Protein AF-T0NDC7-F1 (afdb_monomer_lite)

pLDDT: mean 88.81, std 14.16, range [42.03, 97.5]

Radius of gyration: 20.88 Å; chains: 1; bounding box: 40×23×73 Å

Structure (mmCIF, N/CA/C/O backbone):
data_AF-T0NDC7-F1
#
_entry.id   AF-T0NDC7-F1
#
loop_
_atom_site.group_PDB
_atom_site.id
_atom_site.type_symbol
_atom_site.label_atom_id
_atom_site.label_alt_id
_atom_site.label_comp_id
_atom_site.label_asym_id
_atom_site.label_entity_id
_atom_site.label_seq_id
_atom_site.pdbx_PDB_ins_code
_atom_site.Cartn_x
_atom_site.Cartn_y
_atom_site.Cartn_z
_atom_site.occupancy
_atom_site.B_iso_or_equiv
_atom_site.auth_seq_id
_atom_site.auth_comp_id
_atom_site.auth_asym_id
_atom_site.auth_atom_id
_atom_site.pdbx_PDB_model_num
ATOM 1 N N . MET A 1 1 ? 9.803 -3.920 -53.282 1.00 49.03 1 MET A N 1
ATOM 2 C CA . MET A 1 1 ? 10.552 -3.440 -52.106 1.00 49.03 1 MET A CA 1
ATOM 3 C C . MET A 1 1 ? 9.979 -2.089 -51.736 1.00 49.03 1 MET A C 1
ATOM 5 O O . MET A 1 1 ? 9.579 -1.369 -52.639 1.00 49.03 1 MET A O 1
ATOM 9 N N . ASP A 1 2 ? 9.891 -1.844 -50.432 1.00 42.75 2 ASP A N 1
ATOM 10 C CA . ASP A 1 2 ? 9.562 -0.573 -49.779 1.00 42.75 2 ASP A CA 1
ATOM 11 C C . ASP A 1 2 ? 8.112 -0.075 -49.828 1.00 42.75 2 ASP A C 1
ATOM 13 O O . ASP A 1 2 ? 7.688 0.641 -50.728 1.00 42.75 2 ASP A O 1
ATOM 17 N N . ASN A 1 3 ? 7.363 -0.427 -48.776 1.00 45.75 3 ASN A N 1
ATOM 18 C CA . ASN A 1 3 ? 6.701 0.570 -47.925 1.00 45.75 3 ASN A CA 1
ATOM 19 C C . ASN A 1 3 ? 6.168 -0.100 -46.644 1.00 45.75 3 ASN A C 1
ATOM 21 O O . ASN A 1 3 ? 4.987 -0.416 -46.528 1.00 45.75 3 ASN A O 1
ATOM 25 N N . CYS A 1 4 ? 7.063 -0.345 -45.680 1.00 48.19 4 CYS A N 1
ATOM 26 C CA . CYS A 1 4 ? 6.712 -0.857 -44.344 1.00 48.19 4 CYS A CA 1
ATOM 27 C C . CYS A 1 4 ? 7.062 0.119 -43.210 1.00 48.19 4 CYS A C 1
ATOM 29 O O . CYS A 1 4 ? 7.143 -0.293 -42.058 1.00 48.19 4 CYS A O 1
ATOM 31 N N . LEU A 1 5 ? 7.237 1.407 -43.502 1.00 46.41 5 LEU A N 1
ATOM 32 C CA . LEU A 1 5 ? 7.325 2.438 -42.469 1.00 46.41 5 LEU A CA 1
ATOM 33 C C . LEU A 1 5 ? 5.991 3.177 -42.424 1.00 46.41 5 LEU A C 1
ATOM 35 O O . LEU A 1 5 ? 5.843 4.289 -42.916 1.00 46.41 5 LEU A O 1
ATOM 39 N N . ARG A 1 6 ? 4.975 2.505 -41.872 1.00 42.03 6 ARG A N 1
ATOM 40 C CA . ARG A 1 6 ? 3.875 3.245 -41.261 1.00 42.03 6 ARG A CA 1
ATOM 41 C C . ARG A 1 6 ? 4.438 3.823 -39.972 1.00 42.03 6 ARG A C 1
ATOM 43 O O . ARG A 1 6 ? 4.615 3.085 -39.006 1.00 42.03 6 ARG A O 1
ATOM 50 N N . ASP A 1 7 ? 4.715 5.121 -40.008 1.00 43.34 7 ASP A N 1
ATOM 51 C CA . ASP A 1 7 ? 4.795 6.003 -38.846 1.00 43.34 7 ASP A CA 1
ATOM 52 C C . ASP A 1 7 ? 3.474 5.914 -38.067 1.00 43.34 7 ASP A C 1
ATOM 54 O O . ASP A 1 7 ? 2.589 6.760 -38.153 1.00 43.34 7 ASP A O 1
ATOM 58 N N . THR A 1 8 ? 3.278 4.826 -37.333 1.00 46.03 8 THR A N 1
ATOM 59 C CA . THR A 1 8 ? 2.613 4.948 -36.045 1.00 46.03 8 THR A CA 1
ATOM 60 C C . THR A 1 8 ? 3.685 5.471 -35.127 1.00 46.03 8 THR A C 1
ATOM 62 O O . THR A 1 8 ? 4.641 4.737 -34.882 1.00 46.03 8 THR A O 1
ATOM 65 N N . ASP A 1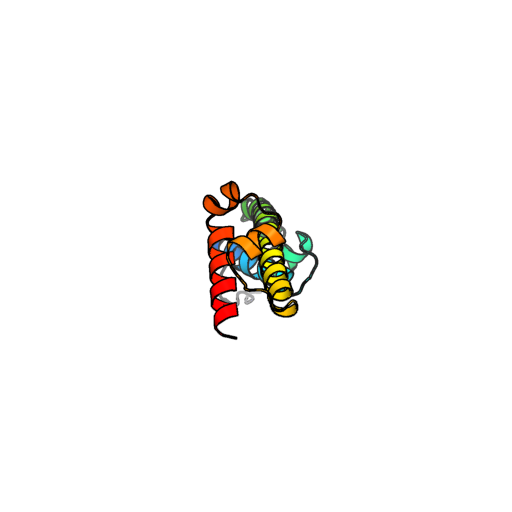 9 ? 3.530 6.714 -34.676 1.00 42.84 9 ASP A N 1
ATOM 66 C CA . ASP A 1 9 ? 4.259 7.305 -33.562 1.00 42.84 9 ASP A CA 1
ATOM 67 C C . ASP A 1 9 ? 4.414 6.259 -32.452 1.00 42.84 9 ASP A C 1
ATOM 69 O O . ASP A 1 9 ? 3.545 6.077 -31.595 1.00 42.84 9 ASP A O 1
ATOM 73 N N . LEU A 1 10 ? 5.517 5.511 -32.491 1.00 48.25 10 LEU A N 1
ATOM 74 C CA . LEU A 1 10 ? 5.968 4.687 -31.390 1.00 48.25 10 LEU A CA 1
ATOM 75 C C . LEU A 1 10 ? 6.443 5.708 -30.3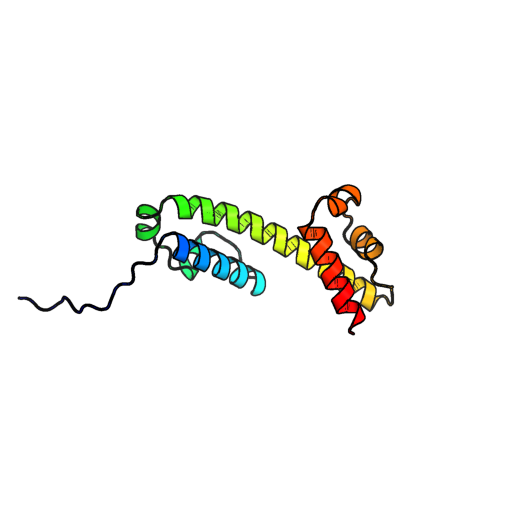73 1.00 48.25 10 LEU A C 1
ATOM 77 O O . LEU A 1 10 ? 7.620 6.052 -30.333 1.00 48.25 10 LEU A O 1
ATOM 81 N N . GLN A 1 11 ? 5.504 6.255 -29.601 1.00 54.31 11 GLN A N 1
ATOM 82 C CA . GLN A 1 11 ? 5.828 6.986 -28.392 1.00 54.31 11 GLN A CA 1
ATOM 83 C C . GLN A 1 11 ? 6.560 5.997 -27.490 1.00 54.31 11 GLN A C 1
ATOM 85 O O . GLN A 1 11 ? 5.960 5.187 -26.779 1.00 54.31 11 GLN A O 1
ATOM 90 N N . VAL A 1 12 ? 7.885 5.991 -27.615 1.00 64.00 12 VAL A N 1
ATOM 91 C CA . VAL A 1 12 ? 8.768 5.231 -26.750 1.00 64.00 12 VAL A CA 1
ATOM 92 C C . VAL A 1 12 ? 8.607 5.860 -25.380 1.00 64.00 12 VAL A C 1
ATOM 94 O O . VAL A 1 12 ? 9.090 6.965 -25.143 1.00 64.00 12 VAL A O 1
ATOM 97 N N . LYS A 1 13 ? 7.877 5.169 -24.502 1.00 79.69 13 LYS A N 1
ATOM 98 C CA . LYS A 1 13 ? 7.752 5.567 -23.105 1.00 79.69 13 LYS A CA 1
ATOM 99 C C . LYS A 1 13 ? 9.144 5.758 -22.517 1.00 79.69 13 LYS A C 1
ATOM 101 O O . LYS A 1 13 ? 10.000 4.880 -22.632 1.00 79.69 13 LYS A O 1
ATOM 106 N N . SER A 1 14 ? 9.342 6.890 -21.869 1.00 89.44 14 SER A N 1
ATOM 107 C CA . SER A 1 14 ? 10.501 7.165 -21.036 1.00 89.44 14 SER A CA 1
ATOM 108 C C . SER A 1 14 ? 10.555 6.214 -19.834 1.00 89.44 14 SER A C 1
ATOM 110 O O . SER A 1 14 ? 9.545 5.640 -19.414 1.00 89.44 14 SER A O 1
ATOM 112 N N . GLY A 1 15 ? 11.739 6.074 -19.229 1.00 87.69 15 GLY A N 1
ATOM 113 C CA . GLY A 1 15 ? 11.907 5.293 -17.999 1.00 87.69 15 GLY A CA 1
ATOM 114 C C . GLY A 1 15 ? 10.970 5.749 -16.869 1.00 87.69 15 GLY A C 1
ATOM 115 O O . GLY A 1 15 ? 10.442 4.915 -16.137 1.00 87.69 15 GLY A O 1
ATOM 116 N N . GLU A 1 16 ? 10.681 7.050 -16.771 1.00 92.00 16 GLU A N 1
ATOM 117 C CA . GLU A 1 16 ? 9.748 7.600 -15.776 1.00 92.00 16 GLU A CA 1
ATOM 118 C C . GLU A 1 16 ? 8.285 7.227 -16.056 1.00 92.00 16 GLU A C 1
ATOM 120 O O . GLU A 1 16 ? 7.544 6.898 -15.130 1.00 92.00 16 GLU A O 1
ATOM 125 N N . GLU A 1 17 ? 7.864 7.182 -17.321 1.00 93.31 17 GLU A N 1
ATOM 126 C CA . GLU A 1 17 ? 6.523 6.700 -17.677 1.00 93.31 17 GLU A CA 1
ATOM 127 C C . GLU A 1 17 ? 6.353 5.212 -17.356 1.00 93.31 17 GLU A C 1
ATOM 129 O O . GLU A 1 17 ? 5.285 4.792 -16.902 1.00 93.31 17 GLU A O 1
ATOM 134 N N . TYR A 1 18 ? 7.412 4.410 -17.517 1.00 94.19 18 TYR A N 1
ATOM 135 C CA . TYR A 1 18 ? 7.403 3.025 -17.048 1.00 94.19 18 TYR A CA 1
ATOM 136 C C . TYR A 1 18 ? 7.298 2.936 -15.528 1.00 94.19 18 TYR A C 1
ATOM 138 O O . TYR A 1 18 ? 6.512 2.126 -15.041 1.00 94.19 18 TYR A O 1
ATOM 146 N N . LYS A 1 19 ? 8.029 3.765 -14.772 1.00 95.69 19 LYS A N 1
ATOM 147 C CA . LYS A 1 19 ? 7.925 3.812 -13.304 1.00 95.69 19 LYS A CA 1
ATOM 148 C C . LYS A 1 19 ? 6.505 4.148 -12.848 1.00 95.69 19 LYS A C 1
ATOM 150 O O . LYS A 1 19 ? 5.935 3.404 -12.056 1.00 95.69 19 LYS A O 1
ATOM 155 N N . ALA A 1 20 ? 5.890 5.179 -13.426 1.00 95.06 20 ALA A N 1
ATOM 156 C CA . ALA A 1 20 ? 4.503 5.537 -13.129 1.00 95.06 20 ALA A CA 1
ATOM 157 C C . ALA A 1 20 ? 3.525 4.390 -13.449 1.00 95.06 20 ALA A C 1
ATOM 159 O O . ALA A 1 20 ? 2.603 4.109 -12.682 1.00 95.06 20 ALA A O 1
ATOM 160 N N . GLN A 1 21 ? 3.738 3.679 -14.561 1.00 95.44 21 GLN A N 1
ATOM 161 C CA . GLN A 1 21 ? 2.934 2.506 -14.900 1.00 95.44 21 GLN A CA 1
ATOM 162 C C . GLN A 1 21 ? 3.143 1.342 -13.922 1.00 95.44 21 GLN A C 1
ATOM 164 O O . GLN A 1 21 ? 2.176 0.678 -13.548 1.00 95.44 21 GLN A O 1
ATOM 169 N N . ILE A 1 22 ? 4.385 1.089 -13.508 1.00 96.56 22 ILE A N 1
ATOM 170 C CA . ILE A 1 22 ? 4.730 0.075 -12.506 1.00 96.56 22 ILE A CA 1
ATOM 171 C C . ILE A 1 22 ? 4.013 0.376 -11.186 1.00 96.56 22 ILE A C 1
ATOM 173 O O . ILE A 1 22 ? 3.418 -0.538 -10.616 1.00 96.56 22 ILE A O 1
ATOM 177 N N . ASP A 1 23 ? 3.998 1.635 -10.747 1.00 96.69 23 ASP A N 1
ATOM 178 C CA . ASP A 1 23 ? 3.310 2.066 -9.525 1.00 96.69 23 ASP A CA 1
ATOM 179 C C . ASP A 1 23 ? 1.820 1.732 -9.567 1.00 96.69 23 ASP A C 1
ATOM 181 O O . ASP A 1 23 ? 1.300 1.069 -8.666 1.00 96.69 23 ASP A O 1
ATOM 185 N N . MET A 1 24 ? 1.146 2.103 -10.657 1.00 96.44 24 MET A N 1
ATOM 186 C CA . MET A 1 24 ? -0.270 1.785 -10.852 1.00 96.44 24 MET A CA 1
ATOM 187 C C . MET A 1 24 ? -0.526 0.273 -10.861 1.00 96.44 24 MET A C 1
ATOM 189 O O . MET A 1 24 ? -1.481 -0.202 -10.249 1.00 96.44 24 MET A O 1
ATOM 193 N N . VAL A 1 25 ? 0.334 -0.503 -11.526 1.00 97.31 25 VAL A N 1
ATOM 194 C CA . VAL A 1 25 ? 0.200 -1.965 -11.617 1.00 97.31 25 VAL A CA 1
ATOM 195 C C . VAL A 1 25 ? 0.399 -2.644 -10.263 1.00 97.31 25 VAL A C 1
ATOM 197 O O . VAL A 1 25 ? -0.317 -3.595 -9.950 1.00 97.31 25 VAL A O 1
ATOM 200 N N . ILE A 1 26 ? 1.360 -2.189 -9.458 1.00 97.19 26 ILE A N 1
ATOM 201 C CA . ILE A 1 26 ? 1.599 -2.741 -8.119 1.00 97.19 26 ILE A CA 1
ATOM 202 C C . ILE A 1 26 ? 0.369 -2.520 -7.233 1.00 97.19 26 ILE A C 1
ATOM 204 O O . ILE A 1 26 ? -0.076 -3.465 -6.576 1.00 97.19 26 ILE A O 1
ATOM 208 N N . LEU A 1 27 ? -0.202 -1.313 -7.253 1.00 94.81 27 LEU A N 1
ATOM 209 C CA . LEU A 1 27 ? -1.416 -0.997 -6.500 1.00 94.81 27 LEU A CA 1
ATOM 210 C C . LEU A 1 27 ? -2.609 -1.840 -6.973 1.00 94.81 27 LEU A C 1
ATOM 212 O O . LEU A 1 27 ? -3.262 -2.470 -6.144 1.00 94.81 27 LEU A O 1
ATOM 216 N N . ASP A 1 28 ? -2.821 -1.966 -8.288 1.00 96.12 28 ASP A N 1
ATOM 217 C CA . ASP A 1 28 ? -3.886 -2.803 -8.866 1.00 96.12 28 ASP A CA 1
ATOM 218 C C . ASP A 1 28 ? -3.793 -4.270 -8.410 1.00 96.12 28 ASP A C 1
ATOM 220 O O . ASP A 1 28 ? -4.790 -4.880 -8.019 1.00 96.12 28 ASP A O 1
ATOM 224 N N . ILE A 1 29 ? -2.583 -4.843 -8.421 1.00 95.94 29 ILE A N 1
ATOM 225 C CA . ILE A 1 29 ? -2.333 -6.216 -7.956 1.00 95.94 29 ILE A CA 1
ATOM 226 C C . ILE A 1 29 ? -2.698 -6.361 -6.473 1.00 95.94 29 ILE A C 1
ATOM 228 O O . ILE A 1 29 ? -3.335 -7.347 -6.089 1.00 95.94 29 ILE A O 1
ATOM 232 N N . LEU A 1 30 ? -2.300 -5.398 -5.636 1.00 93.81 30 LEU A N 1
ATOM 233 C CA . LEU A 1 30 ? -2.574 -5.418 -4.198 1.00 93.81 30 LEU A CA 1
ATOM 234 C C . LEU A 1 30 ? -4.073 -5.289 -3.899 1.00 93.81 30 LEU A C 1
ATOM 236 O O . LEU A 1 30 ? -4.601 -6.038 -3.074 1.00 93.81 30 LEU A O 1
ATOM 240 N N . GLU A 1 31 ? -4.772 -4.392 -4.589 1.00 92.38 31 GLU A N 1
ATOM 241 C CA . GLU A 1 31 ? -6.215 -4.181 -4.436 1.00 92.38 31 GLU A CA 1
ATOM 242 C C . GLU A 1 31 ? -7.023 -5.410 -4.856 1.00 92.38 31 GLU A C 1
ATOM 244 O O . GLU A 1 31 ? -7.901 -5.863 -4.116 1.00 92.38 31 GLU A O 1
ATOM 249 N N . LYS A 1 32 ? -6.658 -6.032 -5.983 1.00 94.00 32 LYS A N 1
ATOM 250 C CA . LYS A 1 32 ? -7.285 -7.270 -6.474 1.00 94.00 32 LYS A CA 1
ATOM 251 C C . LYS A 1 32 ? -6.900 -8.518 -5.678 1.00 94.00 32 LYS A C 1
ATOM 253 O O . LYS A 1 32 ? -7.370 -9.608 -5.993 1.00 94.00 32 LYS A O 1
ATOM 258 N N . SER A 1 33 ? -6.083 -8.378 -4.629 1.00 87.44 33 SER A N 1
ATOM 259 C CA . SER A 1 33 ? -5.573 -9.495 -3.820 1.00 87.44 33 SER A CA 1
ATOM 260 C C . SER A 1 33 ? -4.852 -10.562 -4.656 1.00 87.44 33 SER A C 1
ATOM 262 O O . SER A 1 33 ? -4.855 -11.747 -4.318 1.00 87.44 33 SER A O 1
ATOM 264 N N . GLU A 1 34 ? -4.222 -10.142 -5.751 1.00 91.25 34 GLU A N 1
ATOM 265 C CA . GLU A 1 34 ? -3.385 -10.999 -6.579 1.00 91.25 34 GLU A CA 1
ATOM 266 C C . GLU A 1 34 ? -1.999 -11.196 -5.938 1.00 91.25 34 GLU A C 1
ATOM 268 O O . GLU A 1 34 ? -1.565 -10.462 -5.047 1.00 91.25 34 GLU A O 1
ATOM 273 N N . THR A 1 35 ? -1.259 -12.208 -6.398 1.00 91.81 35 THR A N 1
ATOM 274 C CA . THR A 1 35 ? 0.100 -12.447 -5.892 1.00 91.81 35 THR A CA 1
ATOM 275 C C . THR A 1 35 ? 1.065 -11.396 -6.448 1.00 91.81 35 THR A C 1
ATOM 277 O O . THR A 1 35 ? 1.357 -11.380 -7.648 1.00 91.81 35 THR A O 1
ATOM 280 N N . LEU A 1 36 ? 1.609 -10.556 -5.562 1.00 95.12 36 LEU A N 1
ATOM 281 C CA . LEU A 1 36 ? 2.637 -9.569 -5.894 1.00 95.12 36 LEU A CA 1
ATOM 282 C C . LEU A 1 36 ? 4.008 -10.240 -6.076 1.00 95.12 36 LEU A C 1
ATOM 284 O O . LEU A 1 36 ? 4.773 -10.404 -5.125 1.00 95.12 36 LEU A O 1
ATOM 288 N N . VAL A 1 37 ? 4.309 -10.630 -7.316 1.00 96.06 37 VAL A N 1
ATOM 289 C CA . VAL A 1 37 ? 5.607 -11.171 -7.754 1.00 96.06 37 VAL A CA 1
ATOM 290 C C . VAL A 1 37 ? 6.118 -10.413 -8.974 1.00 96.06 37 VAL A C 1
ATOM 292 O O . VAL A 1 37 ? 5.326 -9.938 -9.787 1.00 96.06 37 VAL A O 1
ATOM 295 N N . PHE A 1 38 ? 7.444 -10.347 -9.126 1.00 95.38 38 PHE A N 1
ATOM 296 C CA . PHE A 1 38 ? 8.107 -9.575 -10.183 1.00 95.38 38 PHE A CA 1
ATOM 297 C C . PHE A 1 38 ? 7.551 -9.902 -11.575 1.00 95.38 38 PHE A C 1
ATOM 299 O O . PHE A 1 38 ? 7.203 -8.998 -12.326 1.00 95.38 38 PHE A O 1
ATOM 306 N N . ALA A 1 39 ? 7.383 -11.194 -11.879 1.00 94.94 39 ALA A N 1
ATOM 307 C CA . ALA A 1 39 ? 6.859 -11.671 -13.159 1.00 94.94 39 ALA A CA 1
ATOM 308 C C . ALA A 1 39 ? 5.461 -11.112 -13.493 1.00 94.94 39 ALA A C 1
ATOM 310 O O . ALA A 1 39 ? 5.194 -10.762 -14.641 1.00 94.94 39 ALA A O 1
ATOM 311 N N . ASN A 1 40 ? 4.582 -10.987 -12.494 1.00 95.62 40 ASN A N 1
ATOM 312 C CA . ASN A 1 40 ? 3.239 -10.440 -12.692 1.00 95.62 40 ASN A CA 1
ATOM 313 C C . ASN A 1 40 ? 3.291 -8.933 -12.941 1.00 95.62 40 ASN A C 1
ATOM 315 O O . ASN A 1 40 ? 2.598 -8.443 -13.833 1.00 95.62 40 ASN A O 1
ATOM 319 N N . VAL A 1 41 ? 4.140 -8.219 -12.194 1.00 96.25 41 VAL A N 1
ATOM 320 C CA . VAL A 1 41 ? 4.321 -6.770 -12.343 1.00 96.25 41 VAL A CA 1
ATOM 321 C C . VAL A 1 41 ? 4.853 -6.442 -13.734 1.00 96.25 41 VAL A C 1
ATOM 323 O O . VAL A 1 41 ? 4.217 -5.676 -14.449 1.00 96.25 41 VAL A O 1
ATOM 326 N N . VAL A 1 42 ? 5.952 -7.071 -14.171 1.00 95.56 42 VAL A N 1
ATOM 327 C CA . VAL A 1 42 ? 6.530 -6.789 -15.498 1.00 95.56 42 VAL A CA 1
ATOM 328 C C . VAL A 1 42 ? 5.574 -7.146 -16.632 1.00 95.56 42 VAL A C 1
ATOM 330 O O . VAL A 1 42 ? 5.453 -6.386 -17.589 1.00 95.56 42 VAL A O 1
ATOM 333 N N . LYS A 1 43 ? 4.823 -8.249 -16.501 1.00 94.75 43 LYS A N 1
ATOM 334 C CA . LYS A 1 43 ? 3.821 -8.657 -17.491 1.00 94.75 43 LYS A CA 1
ATOM 335 C C . LYS A 1 43 ? 2.704 -7.622 -17.624 1.00 94.75 43 LYS A C 1
ATOM 337 O O . LYS A 1 43 ? 2.377 -7.230 -18.738 1.00 94.75 43 LYS A O 1
ATOM 342 N N . LYS A 1 44 ? 2.120 -7.179 -16.506 1.00 95.31 44 LYS A N 1
ATOM 343 C CA . LYS A 1 44 ? 1.029 -6.190 -16.503 1.00 95.31 44 LYS A CA 1
ATOM 344 C C . LYS A 1 44 ? 1.507 -4.779 -16.872 1.00 95.31 44 LYS A C 1
ATOM 346 O O . LYS A 1 44 ? 0.766 -4.035 -17.505 1.00 95.31 44 LYS A O 1
ATOM 351 N N . ALA A 1 45 ? 2.742 -4.425 -16.522 1.00 93.56 45 ALA A N 1
ATOM 352 C CA . ALA A 1 45 ? 3.353 -3.145 -16.875 1.00 93.56 45 ALA A CA 1
ATOM 353 C C . ALA A 1 45 ? 3.910 -3.109 -18.312 1.00 93.56 45 ALA A C 1
ATOM 355 O O . ALA A 1 45 ? 4.346 -2.057 -18.769 1.00 93.56 45 ALA A O 1
ATOM 356 N N . GLY A 1 46 ? 3.905 -4.233 -19.037 1.00 93.31 46 GLY A N 1
ATOM 357 C CA . GLY A 1 46 ? 4.476 -4.314 -20.383 1.00 93.31 46 GLY A CA 1
ATOM 358 C C . GLY A 1 46 ? 6.000 -4.162 -20.412 1.00 93.31 46 GLY A C 1
ATOM 359 O O . GLY A 1 46 ? 6.557 -3.812 -21.446 1.00 93.31 46 GLY A O 1
ATOM 360 N N . VAL A 1 47 ? 6.680 -4.421 -19.293 1.00 93.62 47 VAL A N 1
ATOM 361 C CA . VAL A 1 47 ? 8.139 -4.338 -19.177 1.00 93.62 47 VAL A CA 1
ATOM 362 C C . VAL A 1 47 ? 8.744 -5.643 -19.688 1.00 93.62 47 VAL A C 1
ATOM 364 O O . VAL A 1 47 ? 8.660 -6.695 -19.056 1.00 93.62 47 VAL A O 1
ATOM 367 N N . THR A 1 48 ? 9.349 -5.584 -20.867 1.00 93.25 48 THR A N 1
ATOM 368 C CA . THR A 1 48 ? 10.020 -6.721 -21.507 1.00 93.25 48 THR A CA 1
ATOM 369 C C . THR A 1 48 ? 11.516 -6.737 -21.166 1.00 93.25 48 THR A C 1
ATOM 371 O O . THR A 1 48 ? 12.054 -5.725 -20.712 1.00 93.25 48 THR A O 1
ATOM 374 N N . PRO A 1 49 ? 12.244 -7.842 -21.426 1.00 92.19 49 PRO A N 1
ATOM 375 C CA . PRO A 1 49 ? 13.703 -7.856 -21.289 1.00 92.19 49 PRO A CA 1
ATOM 376 C C . PRO A 1 49 ? 14.403 -6.769 -22.117 1.00 92.19 49 PRO A C 1
ATOM 378 O O . PRO A 1 49 ? 15.404 -6.220 -21.674 1.00 92.19 49 PRO A O 1
ATOM 381 N N . TYR A 1 50 ? 13.854 -6.418 -23.286 1.00 92.50 50 TYR A N 1
ATOM 382 C CA . TYR A 1 50 ? 14.363 -5.319 -24.108 1.00 92.50 50 TYR A CA 1
ATOM 383 C C . TYR A 1 50 ? 14.262 -3.972 -23.380 1.00 92.50 50 TYR A C 1
ATOM 385 O O . TYR A 1 50 ? 15.246 -3.243 -23.314 1.00 92.50 50 TYR A O 1
ATOM 393 N N . ILE A 1 51 ? 13.114 -3.689 -22.756 1.00 92.56 51 ILE A N 1
ATOM 394 C CA . ILE A 1 51 ? 12.899 -2.466 -21.966 1.00 92.56 51 ILE A CA 1
ATOM 395 C C . ILE A 1 51 ? 13.821 -2.438 -20.741 1.00 92.56 51 ILE A C 1
ATOM 397 O O . ILE A 1 51 ? 14.393 -1.400 -20.442 1.00 92.56 51 ILE A O 1
ATOM 401 N N . ILE A 1 52 ? 14.029 -3.573 -20.063 1.00 92.00 52 ILE A N 1
ATOM 402 C CA . ILE A 1 52 ? 14.990 -3.658 -18.947 1.00 92.00 52 ILE A CA 1
ATOM 403 C C . ILE A 1 52 ? 16.420 -3.400 -19.430 1.00 92.00 52 ILE A C 1
ATOM 405 O O . ILE A 1 52 ? 17.191 -2.769 -18.724 1.00 92.00 52 ILE A O 1
ATOM 409 N N . ASN A 1 53 ? 16.796 -3.857 -20.624 1.00 92.62 53 ASN A N 1
ATOM 410 C CA . ASN A 1 53 ? 18.124 -3.567 -21.164 1.00 92.62 53 ASN A CA 1
ATOM 411 C C . ASN A 1 53 ? 18.285 -2.085 -21.540 1.00 92.62 53 ASN A C 1
ATOM 413 O O . ASN A 1 53 ? 19.384 -1.553 -21.417 1.00 92.62 53 ASN A O 1
ATOM 417 N N . GLN A 1 54 ? 17.209 -1.426 -21.983 1.00 92.81 54 GLN A N 1
ATOM 418 C CA . GLN A 1 54 ? 17.191 0.019 -22.234 1.00 92.81 54 GLN A CA 1
ATOM 419 C C . GLN A 1 54 ? 17.209 0.843 -20.938 1.00 92.81 54 GLN A C 1
ATOM 421 O O . GLN A 1 54 ? 17.864 1.880 -20.895 1.00 92.81 54 GLN A O 1
ATOM 426 N N . TYR A 1 55 ? 16.529 0.360 -19.894 1.00 94.56 55 TYR A N 1
ATOM 427 C CA . TYR A 1 55 ? 16.388 1.005 -18.585 1.00 94.56 55 TYR A CA 1
ATOM 428 C C . TYR A 1 55 ? 16.688 0.004 -17.448 1.00 94.56 55 TYR A C 1
ATOM 430 O O . TYR A 1 55 ? 15.763 -0.514 -16.800 1.00 94.56 55 TYR A O 1
ATOM 438 N N . PRO A 1 56 ? 17.971 -0.329 -17.197 1.00 93.44 56 PRO A N 1
ATOM 439 C CA . PRO A 1 56 ? 18.366 -1.352 -16.221 1.00 93.44 56 PRO A CA 1
ATOM 440 C C . PRO A 1 5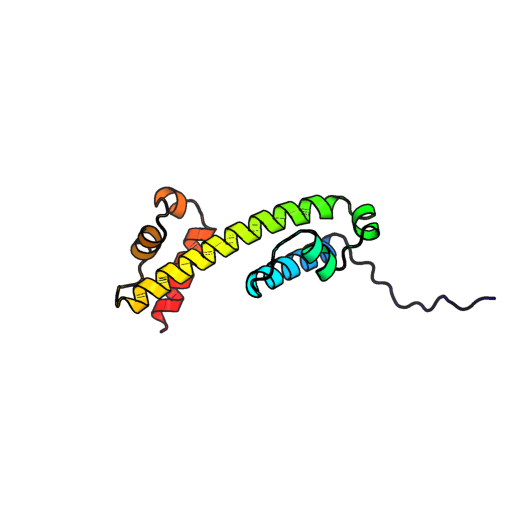6 ? 17.898 -1.068 -14.791 1.00 93.44 56 PRO A C 1
ATOM 442 O O . PRO A 1 56 ? 17.642 -1.994 -14.014 1.00 93.44 56 PRO A O 1
ATOM 445 N N . GLU A 1 57 ? 17.741 0.208 -14.445 1.00 94.75 57 GLU A N 1
ATOM 446 C CA . GLU A 1 57 ? 17.268 0.679 -13.148 1.00 94.75 57 GLU A CA 1
ATOM 447 C C . GLU A 1 57 ? 15.842 0.219 -12.821 1.00 94.75 57 GLU A C 1
ATOM 449 O O . GLU A 1 57 ? 15.509 0.062 -11.643 1.00 94.75 57 GLU A O 1
ATOM 454 N N . LEU A 1 58 ? 15.015 -0.070 -13.836 1.00 95.25 58 LEU A N 1
ATOM 455 C CA . LEU A 1 58 ? 13.638 -0.526 -13.632 1.00 95.25 58 LEU A CA 1
ATOM 456 C C . LEU A 1 58 ? 13.582 -1.828 -12.837 1.00 95.25 58 LEU A C 1
ATOM 458 O O . LEU A 1 58 ? 12.656 -2.030 -12.057 1.00 95.25 58 LEU A O 1
ATOM 462 N N . ARG A 1 59 ? 14.578 -2.710 -12.985 1.00 94.50 59 ARG A N 1
ATOM 463 C CA . ARG A 1 59 ? 14.598 -3.978 -12.251 1.00 94.50 59 ARG A CA 1
ATOM 464 C C . ARG A 1 59 ? 14.666 -3.751 -10.743 1.00 94.50 59 ARG A C 1
ATOM 466 O O . ARG A 1 59 ? 13.862 -4.330 -10.014 1.00 94.50 59 ARG A O 1
ATOM 473 N N . SER A 1 60 ? 15.616 -2.936 -10.289 1.00 96.12 60 SER A N 1
ATOM 474 C CA . SER A 1 60 ? 15.772 -2.616 -8.866 1.00 96.12 60 SER A CA 1
ATOM 475 C C . SER A 1 60 ? 14.581 -1.808 -8.366 1.00 96.12 60 SER A C 1
ATOM 477 O O . SER A 1 60 ? 14.003 -2.153 -7.340 1.00 96.12 60 SER A O 1
ATOM 4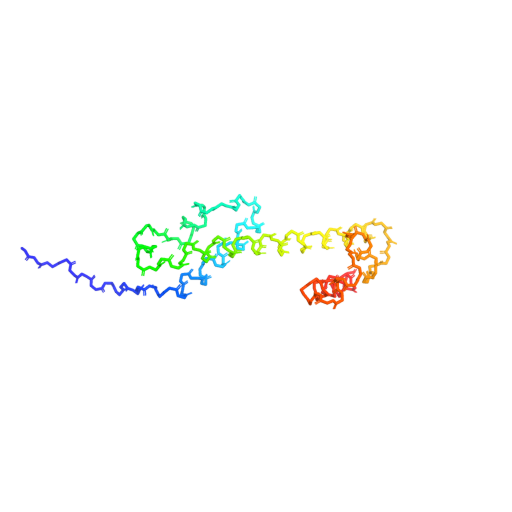79 N N . TYR A 1 61 ? 14.135 -0.827 -9.157 1.00 97.06 61 TYR A N 1
ATOM 480 C CA . TYR A 1 61 ? 12.959 -0.022 -8.843 1.00 97.06 61 TYR A CA 1
ATOM 481 C C . TYR A 1 61 ? 11.715 -0.878 -8.579 1.00 97.06 61 TYR A C 1
ATOM 483 O O . TYR A 1 61 ? 11.069 -0.707 -7.551 1.00 97.06 61 TYR A O 1
ATOM 491 N N . ILE A 1 62 ? 11.403 -1.840 -9.457 1.00 97.00 62 ILE A N 1
ATOM 492 C CA . ILE A 1 62 ? 10.250 -2.735 -9.283 1.00 97.00 62 ILE A CA 1
ATOM 493 C C . ILE A 1 62 ? 10.354 -3.493 -7.958 1.00 97.00 62 ILE A C 1
ATOM 495 O O . ILE A 1 62 ? 9.376 -3.566 -7.220 1.00 97.00 62 ILE A O 1
ATOM 499 N N . LEU A 1 63 ? 11.521 -4.062 -7.645 1.00 97.00 63 LEU A N 1
ATOM 500 C CA . LEU A 1 63 ? 11.705 -4.855 -6.428 1.00 97.00 63 LEU A CA 1
ATOM 501 C C . LEU A 1 63 ? 11.544 -4.006 -5.161 1.00 97.00 63 LEU A C 1
ATOM 503 O O . LEU A 1 63 ? 10.817 -4.407 -4.247 1.00 97.00 63 LEU A O 1
ATOM 507 N N . ASP A 1 64 ? 12.171 -2.831 -5.130 1.00 97.50 64 ASP A N 1
ATOM 508 C CA . ASP A 1 64 ? 12.103 -1.912 -3.992 1.00 97.50 64 ASP A CA 1
ATOM 509 C C . ASP A 1 64 ? 10.681 -1.382 -3.801 1.00 97.50 64 ASP A C 1
ATOM 511 O O . ASP A 1 64 ? 10.135 -1.409 -2.693 1.00 97.50 64 ASP A O 1
ATOM 515 N N . LYS A 1 65 ? 10.035 -0.984 -4.900 1.00 97.00 65 LYS A N 1
ATOM 516 C CA . LYS A 1 65 ? 8.673 -0.457 -4.888 1.00 97.00 65 LYS A CA 1
ATOM 517 C C . LYS A 1 65 ? 7.654 -1.515 -4.484 1.00 97.00 65 LYS A C 1
ATOM 519 O O . LYS A 1 65 ? 6.808 -1.247 -3.638 1.00 97.00 65 LYS A O 1
ATOM 524 N N . MET A 1 66 ? 7.774 -2.744 -4.991 1.00 97.19 66 MET A N 1
ATOM 525 C CA . MET A 1 66 ? 6.929 -3.865 -4.567 1.00 97.19 66 MET A CA 1
ATOM 526 C C . MET A 1 66 ? 7.019 -4.108 -3.059 1.00 97.19 66 MET A C 1
ATOM 528 O O . MET A 1 66 ? 6.000 -4.354 -2.414 1.00 97.19 66 MET A O 1
ATOM 532 N N . LYS A 1 67 ? 8.233 -4.073 -2.495 1.00 96.31 67 LYS A N 1
ATOM 533 C CA . LYS A 1 67 ? 8.436 -4.271 -1.058 1.00 96.31 67 LYS A CA 1
ATOM 534 C C . LYS A 1 67 ? 7.771 -3.150 -0.261 1.00 96.31 67 LYS A C 1
ATOM 536 O O . LYS A 1 67 ? 6.981 -3.440 0.635 1.00 96.31 67 LYS A O 1
ATOM 541 N N . TYR A 1 68 ? 8.057 -1.904 -0.629 1.00 95.75 68 TYR A N 1
ATOM 542 C CA . TYR A 1 68 ? 7.513 -0.724 0.032 1.00 95.75 68 TYR A CA 1
ATOM 543 C C . TYR A 1 68 ? 5.978 -0.699 0.002 1.00 95.75 68 TYR A C 1
ATOM 545 O O . TYR A 1 68 ? 5.338 -0.660 1.052 1.00 95.75 68 TYR A O 1
ATOM 553 N N . GLU A 1 69 ? 5.371 -0.816 -1.182 1.00 95.25 69 GLU A N 1
ATOM 554 C CA . GLU A 1 69 ? 3.912 -0.741 -1.333 1.00 95.25 69 GLU A CA 1
ATOM 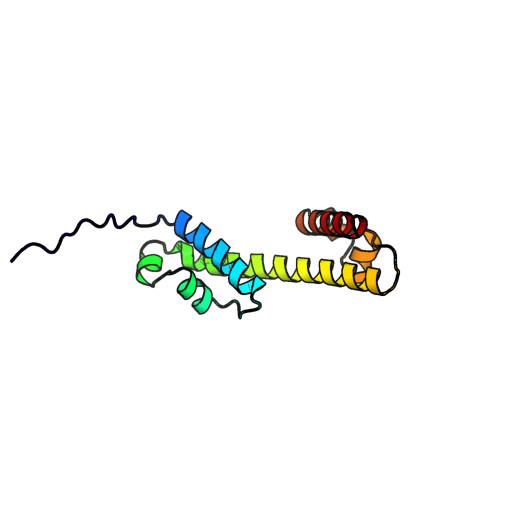555 C C . GLU A 1 69 ? 3.200 -1.893 -0.620 1.00 95.25 69 GLU A C 1
ATOM 557 O O . GLU A 1 69 ? 2.141 -1.710 -0.021 1.00 95.25 69 GLU A O 1
ATOM 562 N N . LYS A 1 70 ? 3.800 -3.089 -0.604 1.00 94.00 70 LYS A N 1
ATOM 563 C CA . LYS A 1 70 ? 3.259 -4.217 0.159 1.00 94.00 70 LYS A CA 1
ATOM 564 C C . LYS A 1 70 ? 3.244 -3.936 1.659 1.00 94.00 70 LYS A C 1
ATOM 566 O O . LYS A 1 70 ? 2.261 -4.266 2.324 1.00 94.00 70 LYS A O 1
ATOM 571 N N . GLU A 1 71 ? 4.318 -3.369 2.204 1.00 93.31 71 GLU A N 1
ATOM 572 C CA . GLU A 1 71 ? 4.399 -3.014 3.625 1.00 93.31 71 GLU A CA 1
ATOM 573 C C . GLU A 1 71 ? 3.335 -1.967 3.987 1.00 93.31 71 GLU A C 1
ATOM 575 O O . GLU A 1 71 ? 2.557 -2.181 4.924 1.00 93.31 71 GLU A O 1
ATOM 580 N N . VAL A 1 72 ? 3.220 -0.905 3.183 1.00 93.31 72 VAL A N 1
ATOM 581 C CA . VAL A 1 72 ? 2.200 0.144 3.337 1.00 93.31 72 VAL A CA 1
ATOM 582 C C . VAL A 1 72 ? 0.783 -0.431 3.238 1.00 93.31 72 VAL A C 1
ATOM 584 O O . VAL A 1 72 ? -0.061 -0.160 4.096 1.00 93.31 72 VAL A O 1
ATOM 587 N N . TYR A 1 73 ? 0.507 -1.280 2.247 1.00 93.50 73 TYR A N 1
ATOM 588 C CA . TYR A 1 73 ? -0.807 -1.896 2.058 1.00 93.50 73 TYR A CA 1
ATOM 589 C C . TYR A 1 73 ? -1.210 -2.778 3.248 1.00 93.50 73 TYR A C 1
ATOM 591 O O . TYR A 1 73 ? -2.326 -2.673 3.765 1.00 93.50 73 TYR A O 1
ATOM 599 N N . LEU A 1 74 ? -0.301 -3.629 3.737 1.00 92.88 74 LEU A N 1
ATOM 600 C CA . LEU A 1 74 ? -0.567 -4.491 4.894 1.00 92.88 74 LEU A CA 1
ATOM 601 C C . LEU A 1 74 ? -0.818 -3.679 6.167 1.00 92.88 74 LEU A C 1
ATOM 603 O O . LEU A 1 74 ? -1.706 -4.017 6.956 1.00 92.88 74 LEU A O 1
ATOM 607 N N . MET A 1 75 ? -0.059 -2.602 6.360 1.00 94.56 75 MET A N 1
ATOM 608 C CA . MET A 1 75 ? -0.244 -1.660 7.457 1.00 94.56 75 MET A CA 1
ATOM 609 C C . MET A 1 75 ? -1.617 -0.979 7.386 1.00 94.56 75 MET A C 1
ATOM 611 O O . MET A 1 75 ? -2.359 -1.007 8.372 1.00 94.56 75 MET A O 1
ATOM 615 N N . ASN A 1 76 ? -1.996 -0.446 6.224 1.00 94.62 76 ASN A N 1
ATOM 616 C CA . ASN A 1 76 ? -3.291 0.200 6.004 1.00 94.62 76 ASN A CA 1
ATOM 617 C C . ASN A 1 76 ? -4.452 -0.763 6.279 1.00 94.62 76 ASN A C 1
ATOM 619 O O . ASN A 1 76 ? -5.335 -0.459 7.083 1.00 94.62 76 ASN A O 1
ATOM 623 N N . LYS A 1 77 ? -4.389 -1.976 5.720 1.00 93.69 77 LYS A N 1
ATOM 624 C CA . LYS A 1 77 ? -5.394 -3.028 5.932 1.00 93.69 77 LYS A CA 1
ATOM 625 C C . LYS A 1 77 ? -5.519 -3.424 7.403 1.00 93.69 77 LYS A C 1
ATOM 627 O O . LYS A 1 77 ? -6.612 -3.716 7.892 1.00 93.69 77 LYS A O 1
ATOM 632 N N . LYS A 1 78 ? -4.405 -3.437 8.142 1.00 95.19 78 LYS A N 1
ATOM 633 C CA . LYS A 1 78 ? -4.394 -3.711 9.585 1.00 95.19 78 LYS A CA 1
ATOM 634 C C . LYS A 1 78 ? -5.108 -2.610 10.375 1.00 95.19 78 LYS A C 1
ATOM 636 O O . LYS A 1 78 ? -5.896 -2.939 11.263 1.00 95.19 78 LYS A O 1
ATOM 641 N N . ILE A 1 79 ? -4.873 -1.342 10.031 1.00 96.19 79 ILE A N 1
ATOM 642 C CA . ILE A 1 79 ? -5.529 -0.176 10.644 1.00 96.19 79 ILE A CA 1
ATOM 643 C C . ILE A 1 79 ? -7.038 -0.193 10.366 1.00 96.19 79 ILE A C 1
ATOM 645 O O . ILE A 1 79 ? -7.838 -0.102 11.297 1.00 96.19 79 ILE A O 1
ATOM 649 N N . GLU A 1 80 ? -7.438 -0.395 9.113 1.00 95.25 80 GLU A N 1
ATOM 650 C CA . GLU A 1 80 ? -8.849 -0.465 8.707 1.00 95.25 80 GLU A CA 1
ATOM 651 C C . GLU A 1 80 ? -9.585 -1.618 9.395 1.00 95.25 80 GLU A C 1
ATOM 653 O O . GLU A 1 80 ? -10.684 -1.450 9.934 1.00 95.25 80 GLU A O 1
ATOM 658 N N . LYS A 1 81 ? -8.951 -2.795 9.464 1.00 95.06 81 LYS A N 1
ATOM 659 C CA . LYS A 1 81 ?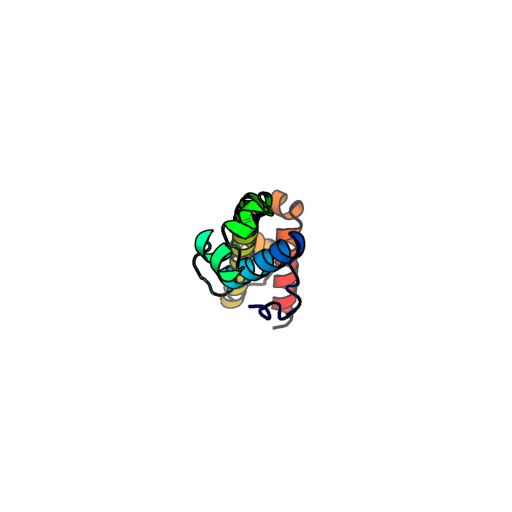 -9.494 -3.947 10.191 1.00 95.06 81 LYS A CA 1
ATOM 660 C C . LYS A 1 81 ? -9.626 -3.659 11.686 1.00 95.06 81 LYS A C 1
ATOM 662 O O . LYS A 1 81 ? -10.584 -4.116 12.311 1.00 95.06 81 LYS A O 1
ATOM 667 N N . ALA A 1 82 ? -8.681 -2.934 12.286 1.00 95.62 82 ALA A N 1
ATOM 668 C CA . ALA A 1 82 ? -8.767 -2.544 13.689 1.00 95.62 82 ALA A CA 1
ATOM 669 C C . ALA A 1 82 ? -9.966 -1.624 13.945 1.00 95.62 82 ALA A C 1
ATOM 671 O O . ALA A 1 82 ? -10.746 -1.916 14.851 1.00 95.62 82 ALA A O 1
ATOM 672 N N . ALA A 1 83 ? -10.154 -0.593 13.121 1.00 95.06 83 ALA A N 1
ATOM 673 C CA . ALA A 1 83 ? -11.298 0.308 13.220 1.00 95.06 83 ALA A CA 1
ATOM 674 C C . ALA A 1 83 ? -12.628 -0.425 13.003 1.00 95.06 83 ALA A C 1
ATOM 676 O O . ALA A 1 83 ? -13.508 -0.361 13.857 1.00 95.06 83 ALA A O 1
ATOM 677 N N . THR A 1 84 ? -12.733 -1.232 11.943 1.00 94.12 84 THR A N 1
ATOM 678 C CA . THR A 1 84 ? -13.931 -2.043 11.658 1.00 94.12 84 THR A CA 1
ATOM 679 C C . THR A 1 84 ? -14.308 -2.934 12.845 1.00 94.12 84 THR A C 1
ATOM 681 O O . THR A 1 84 ? -15.476 -3.047 13.207 1.00 94.12 84 THR A O 1
ATOM 684 N N . ASN A 1 85 ? -13.321 -3.566 13.486 1.00 93.94 85 ASN A N 1
ATOM 685 C CA . ASN A 1 85 ? -13.560 -4.416 14.651 1.00 93.94 85 ASN A CA 1
ATOM 686 C C . ASN A 1 85 ? -13.993 -3.632 15.896 1.00 93.94 85 ASN A C 1
ATOM 688 O O . ASN A 1 85 ? -14.714 -4.183 16.723 1.00 93.94 85 ASN A O 1
ATOM 692 N N . LEU A 1 86 ? -13.525 -2.393 16.063 1.00 94.19 86 LEU A N 1
ATOM 693 C CA . LEU A 1 86 ? -13.949 -1.522 17.161 1.00 94.19 86 LEU A CA 1
ATOM 694 C C . LEU A 1 86 ? -15.405 -1.092 16.971 1.00 94.19 86 LEU A C 1
ATOM 696 O O . LEU A 1 86 ? -16.194 -1.269 17.895 1.00 94.19 86 LEU A O 1
ATOM 700 N N . VAL A 1 87 ? -15.769 -0.658 15.759 1.00 92.50 87 VAL A N 1
ATOM 701 C CA . VAL A 1 87 ? -17.154 -0.311 15.397 1.00 92.50 87 VAL A CA 1
ATOM 702 C C . VAL A 1 87 ? -18.086 -1.500 15.622 1.00 92.50 87 VAL A C 1
ATOM 704 O O . VAL A 1 87 ? -19.066 -1.383 16.348 1.00 92.50 87 VAL A O 1
ATOM 707 N N . LYS A 1 88 ? -17.739 -2.687 15.100 1.00 92.62 88 LYS A N 1
ATOM 708 C CA . LYS A 1 88 ? -18.532 -3.917 15.299 1.00 92.62 88 LYS A CA 1
ATOM 709 C C . LYS A 1 88 ? -18.699 -4.314 16.767 1.00 92.62 88 LYS A C 1
ATOM 711 O O . LYS A 1 88 ? -19.644 -5.017 17.102 1.00 92.62 88 LYS A O 1
ATOM 716 N N . ALA A 1 89 ? -17.774 -3.904 17.631 1.00 93.12 89 ALA A N 1
ATOM 717 C CA . ALA A 1 89 ? -17.829 -4.161 19.064 1.00 93.12 89 ALA A CA 1
ATOM 718 C C . ALA A 1 89 ? -18.513 -3.028 19.857 1.00 93.12 89 ALA A C 1
ATOM 720 O O . ALA A 1 89 ? -18.407 -3.032 21.083 1.00 93.12 89 ALA A O 1
ATOM 721 N N . ASN A 1 90 ? -19.153 -2.055 19.190 1.00 90.50 90 ASN A N 1
ATOM 722 C CA . ASN A 1 90 ? -19.706 -0.838 19.797 1.00 90.50 90 ASN A CA 1
ATOM 723 C C . ASN A 1 90 ? -18.689 -0.084 20.674 1.00 90.50 90 ASN A C 1
ATOM 725 O O . ASN A 1 90 ? -19.022 0.472 21.720 1.00 90.50 90 ASN A O 1
ATOM 729 N N . LYS A 1 91 ? -17.416 -0.076 20.263 1.00 91.50 91 LYS A N 1
ATOM 730 C CA . LYS A 1 91 ? -16.350 0.674 20.935 1.00 91.50 91 LYS A CA 1
ATOM 731 C C . LYS A 1 91 ? -16.030 1.943 20.163 1.00 91.50 91 LYS A C 1
ATOM 733 O O . LYS A 1 91 ? -15.978 1.934 18.936 1.00 91.50 91 LYS A O 1
ATOM 738 N N . THR A 1 92 ? -15.728 3.013 20.892 1.00 90.56 92 THR A N 1
ATOM 739 C CA . THR A 1 92 ? -15.296 4.283 20.304 1.00 90.56 92 THR A CA 1
ATOM 740 C C . THR A 1 92 ? -14.001 4.102 19.513 1.00 90.56 92 THR A C 1
ATOM 742 O O . THR A 1 92 ? -13.014 3.568 20.026 1.00 90.56 92 THR A O 1
ATOM 745 N N . VAL A 1 93 ? -13.994 4.590 18.273 1.00 94.00 93 VAL A N 1
ATOM 746 C CA . VAL A 1 93 ? -12.819 4.593 17.399 1.00 94.00 93 VAL A CA 1
ATOM 747 C C . VAL A 1 93 ? -11.983 5.839 17.693 1.00 94.00 93 VAL A C 1
ATOM 749 O O . VAL A 1 93 ? -12.237 6.928 17.192 1.00 94.00 93 VAL A O 1
ATOM 752 N N . THR A 1 94 ? -10.977 5.684 18.548 1.00 94.81 94 THR A N 1
ATOM 753 C CA . THR A 1 94 ? -9.987 6.725 18.871 1.00 94.81 94 THR A CA 1
ATOM 754 C C . THR A 1 94 ? -8.595 6.347 18.376 1.00 94.81 94 THR A C 1
ATOM 756 O O . THR A 1 94 ? -8.297 5.169 18.161 1.00 94.81 94 THR A O 1
ATOM 759 N N . PHE A 1 95 ? -7.699 7.332 18.282 1.00 94.50 95 PHE A N 1
ATOM 760 C CA . PHE A 1 95 ? -6.297 7.114 17.911 1.00 94.50 95 PHE A CA 1
ATOM 761 C C . PHE A 1 95 ? -5.634 6.023 18.762 1.00 94.50 95 PHE A C 1
ATOM 763 O O . PHE A 1 95 ? -5.138 5.030 18.232 1.00 94.50 95 PHE A O 1
ATOM 770 N N . LEU A 1 96 ? -5.721 6.145 20.091 1.00 94.81 96 LEU A N 1
ATOM 771 C CA . LEU A 1 96 ? -5.163 5.160 21.019 1.00 94.81 96 LEU A CA 1
ATOM 772 C C . LEU A 1 96 ? -5.832 3.788 20.891 1.00 94.81 96 LEU A C 1
ATOM 774 O O . LEU A 1 96 ? -5.148 2.770 20.967 1.00 94.81 96 LEU A O 1
ATOM 778 N N . SER A 1 97 ? -7.148 3.730 20.656 1.00 95.06 97 SER A N 1
ATOM 779 C CA . SER A 1 97 ? -7.837 2.446 20.478 1.00 95.06 97 SER A CA 1
ATOM 780 C C . SER A 1 97 ? -7.323 1.682 19.251 1.00 95.06 97 SER A C 1
ATOM 782 O O . SER A 1 97 ? -7.107 0.471 19.335 1.00 95.06 97 SER A O 1
ATOM 784 N N . ILE A 1 98 ? -7.045 2.384 18.145 1.00 95.81 98 ILE A N 1
ATOM 785 C CA . ILE A 1 98 ? -6.490 1.798 16.922 1.00 95.81 98 ILE A CA 1
ATOM 786 C C . ILE A 1 98 ? -5.039 1.369 17.148 1.00 95.81 98 ILE A C 1
ATOM 788 O O . ILE A 1 98 ? -4.698 0.231 16.822 1.00 95.81 98 ILE A O 1
ATOM 792 N N . VAL A 1 99 ? -4.204 2.233 17.742 1.00 95.38 99 VAL A N 1
ATOM 793 C CA . VAL A 1 99 ? -2.798 1.923 18.067 1.00 95.38 99 VAL A CA 1
ATOM 794 C C . VAL A 1 99 ? -2.709 0.659 18.922 1.00 95.38 99 VAL A C 1
ATOM 796 O O . VAL A 1 99 ? -2.001 -0.286 18.560 1.00 95.38 99 VAL A O 1
ATOM 799 N N . ASN A 1 100 ? -3.502 0.591 19.995 1.00 94.06 100 ASN A N 1
ATOM 800 C CA . ASN A 1 100 ? -3.543 -0.555 20.901 1.00 94.06 100 ASN A CA 1
ATOM 801 C C . ASN A 1 100 ? -4.039 -1.821 20.194 1.00 94.06 100 ASN A C 1
ATOM 803 O O . ASN A 1 100 ? -3.450 -2.893 20.339 1.00 94.06 100 ASN A O 1
ATOM 807 N N . ARG A 1 101 ? -5.094 -1.716 19.377 1.00 94.00 101 ARG A N 1
ATOM 808 C CA . ARG A 1 101 ? -5.645 -2.859 18.633 1.00 94.00 101 ARG A CA 1
ATOM 809 C C . ARG A 1 101 ? -4.674 -3.384 17.575 1.00 94.00 101 ARG A C 1
ATOM 811 O O . ARG A 1 101 ? -4.601 -4.594 17.363 1.00 94.00 101 ARG A O 1
ATOM 818 N N . CYS A 1 102 ? -3.908 -2.496 16.945 1.00 94.44 102 CYS A N 1
ATOM 819 C CA . CYS A 1 102 ? -2.846 -2.849 16.008 1.00 94.44 102 CYS A CA 1
ATOM 820 C C . CYS A 1 102 ? -1.561 -3.314 16.709 1.00 94.44 102 CYS A C 1
ATOM 822 O O . CYS A 1 102 ? -0.671 -3.834 16.033 1.00 94.44 102 CYS A O 1
ATOM 824 N N . LYS A 1 103 ? -1.450 -3.170 18.035 1.00 94.31 103 LYS A N 1
ATOM 825 C CA . LYS A 1 103 ? -0.219 -3.414 18.803 1.00 94.31 103 LYS A CA 1
ATOM 826 C C . LYS A 1 103 ? 0.972 -2.619 18.257 1.00 94.31 103 LYS A C 1
ATOM 828 O O . LYS A 1 103 ? 2.082 -3.141 18.167 1.00 94.31 103 LYS A O 1
ATOM 833 N N . PHE A 1 104 ? 0.734 -1.389 17.812 1.00 93.19 104 PHE A N 1
ATOM 834 C CA . PHE A 1 104 ? 1.826 -0.520 17.393 1.00 93.19 104 PHE A CA 1
ATOM 835 C C . PHE A 1 104 ? 2.509 0.090 18.615 1.00 93.19 104 PHE A C 1
ATOM 837 O O . PHE A 1 104 ? 1.864 0.378 19.621 1.00 93.19 104 PHE A O 1
ATOM 844 N N . ASN A 1 105 ? 3.823 0.287 18.522 1.00 93.38 105 ASN A N 1
ATOM 845 C CA . ASN A 1 105 ? 4.544 1.063 19.519 1.00 93.38 105 ASN A CA 1
ATOM 846 C C . ASN A 1 105 ? 4.146 2.536 19.352 1.00 93.38 105 ASN A C 1
ATOM 848 O O . ASN A 1 105 ? 4.302 3.092 18.268 1.00 93.38 105 ASN A O 1
ATOM 852 N N . LEU A 1 106 ? 3.624 3.138 20.419 1.00 90.38 106 LEU A N 1
ATOM 853 C CA . LEU A 1 106 ? 3.079 4.489 20.387 1.00 90.38 106 LEU A CA 1
ATOM 854 C C . LEU A 1 106 ? 4.124 5.537 19.965 1.00 90.38 106 LEU A C 1
ATOM 856 O O . LEU A 1 106 ? 3.810 6.406 19.159 1.00 90.38 106 LEU A O 1
ATOM 860 N N . ASP A 1 107 ? 5.361 5.412 20.446 1.00 91.19 107 ASP A N 1
ATOM 861 C CA . ASP A 1 107 ? 6.464 6.306 20.085 1.00 91.19 107 ASP A CA 1
ATOM 862 C C . ASP A 1 107 ? 6.782 6.219 18.586 1.00 91.19 107 ASP A C 1
ATOM 864 O O . ASP A 1 107 ? 6.828 7.234 17.892 1.00 91.19 107 ASP A O 1
ATOM 868 N N . LYS A 1 108 ? 6.856 4.998 18.038 1.00 89.19 108 LYS A N 1
ATOM 869 C CA . LYS A 1 108 ? 7.044 4.799 16.590 1.00 89.19 108 LYS A CA 1
ATOM 870 C C . LYS A 1 108 ? 5.916 5.416 15.767 1.00 89.19 108 LYS A C 1
ATOM 872 O O . LYS A 1 108 ? 6.180 6.022 14.740 1.00 89.19 108 LYS A O 1
ATOM 877 N N . VAL A 1 109 ? 4.668 5.288 16.217 1.00 90.38 109 VAL A N 1
ATOM 878 C CA . VAL A 1 109 ? 3.506 5.856 15.515 1.00 90.38 109 VAL A CA 1
ATOM 879 C C . VAL A 1 109 ? 3.554 7.384 15.477 1.00 90.38 109 VAL A C 1
ATOM 881 O O . VAL A 1 109 ? 3.126 7.976 14.491 1.00 90.38 109 VAL A O 1
ATOM 884 N N . TYR A 1 110 ? 4.054 8.044 16.523 1.00 87.19 110 TYR A N 1
ATOM 885 C CA . TYR A 1 110 ? 4.144 9.507 16.528 1.00 87.19 110 TYR A CA 1
ATOM 886 C C . TYR A 1 110 ? 5.172 10.046 15.527 1.00 87.19 110 TYR A C 1
ATOM 888 O O . TYR A 1 110 ? 4.926 11.101 14.929 1.00 87.19 110 TYR A O 1
ATOM 896 N N . HIS A 1 111 ? 6.262 9.303 15.322 1.00 92.31 111 HIS A N 1
ATOM 897 C CA . HIS A 1 111 ? 7.347 9.641 14.398 1.00 92.31 111 HIS A CA 1
ATOM 898 C C . HIS A 1 111 ? 7.116 9.133 12.964 1.00 92.31 111 HIS A C 1
ATOM 900 O O . HIS A 1 111 ? 7.758 9.616 12.036 1.00 92.31 111 HIS A O 1
ATOM 906 N N . ASP A 1 112 ? 6.187 8.196 12.764 1.00 92.00 112 ASP A N 1
ATOM 907 C CA . ASP A 1 112 ? 5.794 7.691 11.448 1.00 92.00 112 ASP A CA 1
ATOM 908 C C . ASP A 1 112 ? 4.549 8.430 10.929 1.00 92.00 112 ASP A C 1
ATOM 910 O O . ASP A 1 112 ? 3.403 8.132 11.290 1.00 92.00 112 ASP A O 1
ATOM 914 N N . GLU A 1 113 ? 4.776 9.421 10.062 1.00 92.38 113 GLU A N 1
ATOM 915 C CA . GLU A 1 113 ? 3.704 10.215 9.450 1.00 92.38 113 GLU A CA 1
ATOM 916 C C . GLU A 1 113 ? 2.722 9.369 8.630 1.00 92.38 113 GLU A C 1
ATOM 918 O O . GLU A 1 113 ? 1.531 9.686 8.602 1.00 92.38 113 GLU A O 1
ATOM 923 N N . LEU A 1 114 ? 3.172 8.281 7.996 1.00 91.69 114 LEU A N 1
ATOM 924 C CA . LEU A 1 114 ? 2.300 7.434 7.179 1.00 91.69 114 LEU A CA 1
ATOM 925 C C . LEU A 1 114 ? 1.276 6.722 8.062 1.00 91.69 114 LEU A C 1
ATOM 927 O O . LEU A 1 114 ? 0.071 6.803 7.802 1.00 91.69 114 LEU A O 1
ATOM 931 N N . ILE A 1 115 ? 1.733 6.090 9.148 1.00 91.56 115 ILE A N 1
ATOM 932 C CA . ILE A 1 115 ? 0.833 5.443 10.111 1.00 91.56 115 ILE A CA 1
ATOM 933 C C . ILE A 1 115 ? -0.098 6.484 10.732 1.00 91.56 115 ILE A C 1
ATOM 935 O O . ILE A 1 115 ? -1.316 6.290 10.774 1.00 91.56 115 ILE A O 1
ATOM 939 N N . LYS A 1 116 ? 0.462 7.599 11.210 1.00 94.00 116 LYS A N 1
ATOM 940 C CA . LYS A 1 116 ? -0.293 8.645 11.904 1.00 94.00 116 LYS A CA 1
ATOM 941 C C . LYS A 1 116 ? -1.410 9.213 11.033 1.00 94.00 116 LYS A C 1
ATOM 943 O O . LYS A 1 116 ? -2.548 9.322 11.496 1.00 94.00 116 LYS A O 1
ATOM 948 N N . ASN A 1 117 ? -1.108 9.535 9.778 1.00 94.62 117 ASN A N 1
ATOM 949 C CA . ASN A 1 117 ? -2.089 10.087 8.851 1.00 94.62 117 ASN A CA 1
ATOM 950 C C . ASN A 1 117 ? -3.144 9.052 8.472 1.00 94.62 117 ASN A C 1
ATOM 952 O O . ASN A 1 117 ? -4.330 9.377 8.514 1.00 94.62 117 ASN A O 1
ATOM 956 N N . LYS A 1 118 ? -2.768 7.788 8.234 1.00 95.38 118 LYS A N 1
ATOM 957 C CA . LYS A 1 118 ? -3.764 6.745 7.960 1.00 95.38 118 LYS A CA 1
ATOM 958 C C . LYS A 1 118 ? -4.731 6.544 9.128 1.00 95.38 118 LYS A C 1
ATOM 960 O O . LYS A 1 118 ? -5.934 6.437 8.901 1.00 95.38 118 LYS A O 1
ATOM 965 N N . ILE A 1 119 ? -4.239 6.523 10.371 1.00 94.81 119 ILE A N 1
ATOM 966 C CA . ILE A 1 119 ? -5.101 6.409 11.559 1.00 94.81 119 ILE A CA 1
ATOM 967 C C . ILE A 1 119 ? -6.074 7.594 11.632 1.00 94.81 119 ILE A C 1
ATOM 969 O O . ILE A 1 119 ? -7.264 7.383 11.856 1.00 94.81 119 ILE A O 1
ATOM 973 N N . ARG A 1 120 ? -5.598 8.828 11.411 1.00 94.56 120 ARG A N 1
ATOM 974 C CA . ARG A 1 120 ? -6.453 10.029 11.393 1.00 94.56 120 ARG A CA 1
ATOM 975 C C . ARG A 1 120 ? -7.546 9.940 10.330 1.00 94.56 120 ARG A C 1
ATOM 977 O O . ARG A 1 120 ? -8.701 10.208 10.650 1.00 94.56 120 ARG A O 1
ATOM 984 N N . THR A 1 121 ? -7.201 9.523 9.112 1.00 94.81 121 THR A N 1
ATOM 985 C CA . THR A 1 121 ? -8.167 9.338 8.020 1.00 94.81 121 THR A CA 1
ATOM 986 C C . THR A 1 121 ? -9.252 8.338 8.402 1.00 94.81 121 THR A C 1
ATOM 988 O O . THR A 1 121 ? -10.433 8.656 8.312 1.00 94.81 121 THR A O 1
ATOM 991 N N . VAL A 1 122 ? -8.866 7.170 8.922 1.00 94.19 122 VAL A N 1
ATOM 992 C CA . VAL A 1 122 ? -9.823 6.123 9.311 1.00 94.19 122 VAL A CA 1
ATOM 993 C C . VAL A 1 122 ? -10.741 6.577 10.452 1.00 94.19 122 VAL A C 1
ATOM 995 O O . VAL A 1 122 ? -11.925 6.248 10.458 1.00 94.19 122 VAL A O 1
ATOM 998 N N . ILE A 1 123 ? -10.234 7.369 11.405 1.00 92.94 123 ILE A N 1
ATOM 999 C CA . ILE A 1 123 ? -11.072 7.971 12.453 1.00 92.94 123 ILE A CA 1
ATOM 1000 C C . ILE A 1 123 ? -12.088 8.935 11.832 1.00 92.94 123 ILE A C 1
ATOM 1002 O O . ILE A 1 123 ? -13.278 8.829 12.122 1.00 92.94 123 ILE A O 1
ATOM 1006 N N . ALA A 1 124 ? -11.640 9.840 10.958 1.00 91.56 124 ALA A N 1
ATOM 1007 C CA . ALA A 1 124 ? -12.514 10.813 10.308 1.00 91.56 124 ALA A CA 1
ATOM 1008 C C . ALA A 1 124 ? -13.606 10.147 9.453 1.00 91.56 124 ALA A C 1
ATOM 1010 O O . ALA A 1 124 ? -14.743 10.608 9.444 1.00 91.56 124 ALA A O 1
ATOM 1011 N N . GLU A 1 125 ? -13.286 9.048 8.768 1.00 89.31 125 GLU A N 1
ATOM 1012 C CA . GLU A 1 125 ? -14.255 8.242 8.016 1.00 89.31 125 GLU A CA 1
ATOM 1013 C C . GLU A 1 125 ? -15.252 7.535 8.940 1.00 89.31 125 GLU A C 1
ATOM 1015 O O . GLU A 1 125 ? -16.444 7.500 8.646 1.00 89.31 125 GLU A O 1
ATOM 1020 N N . SER A 1 126 ? -14.797 7.027 10.089 1.00 82.88 126 SER A N 1
ATOM 1021 C CA . SER A 1 126 ? -15.673 6.364 11.063 1.00 82.88 126 SER A CA 1
ATOM 1022 C C . SER A 1 126 ? -16.659 7.304 11.763 1.00 82.88 126 SER A C 1
ATOM 1024 O O . SER A 1 126 ? -17.682 6.835 12.235 1.00 82.88 126 SER A O 1
ATOM 1026 N N . MET A 1 127 ? -16.369 8.609 11.823 1.00 76.50 127 MET A N 1
ATOM 1027 C CA . MET A 1 127 ? -17.259 9.625 12.407 1.00 76.50 127 MET A CA 1
ATOM 1028 C C . MET A 1 127 ? -18.356 10.104 11.447 1.00 76.50 127 MET A C 1
ATOM 1030 O O . MET A 1 127 ? -19.277 10.794 11.875 1.00 76.50 127 MET A O 1
ATOM 1034 N N . LYS A 1 128 ? -18.235 9.800 10.149 1.00 73.38 128 LYS A N 1
ATOM 1035 C CA . LYS A 1 128 ? -19.233 10.157 9.128 1.00 73.38 128 LYS A CA 1
ATOM 1036 C C . LYS A 1 128 ? -20.353 9.119 8.992 1.00 73.38 128 LYS A C 1
ATOM 1038 O O . LYS A 1 128 ? -21.353 9.427 8.351 1.00 73.38 128 LYS A O 1
ATOM 1043 N N . ASN A 1 129 ? -20.160 7.923 9.551 1.00 52.84 129 ASN A N 1
ATOM 1044 C CA . ASN A 1 129 ? -21.105 6.803 9.537 1.00 52.84 129 ASN A CA 1
ATOM 1045 C C . ASN A 1 129 ? -21.771 6.644 10.904 1.00 52.84 129 ASN A C 1
ATOM 1047 O O . ASN A 1 129 ? -22.930 6.183 10.923 1.00 52.84 129 ASN A O 1
#

Foldseek 3Di:
DDDPPPPPPPVPDDPVSLLVLLLVQLVVCVVVVHDLDPVSSCVSSVPDPVNCVVPVVVSVSSVVSNVVVVVLSVLLVLLLVQLVVCVVVVHQLDLVSSCVSSVHDPVVCVVDPSNVVSSVVSNVVSVVD

Sequence (129 aa):
MDNCLRDTDLQVKSGEEYKAQIDMVILDILEKSETLVFANVVKKAGVTPYIINQYPELRSYILDKMKYEKEVYLMNKKIEKAATNLVKANKTVTFLSIVNRCKFNLDKVYHDELIKNKIRTVIAESMKN

Secondary structure (DSSP, 8-state):
--------------HHHHHHHHHHHHHHHHHTT----HHHHHHHHT--HHHHHH-THHHHHHHHHHHHHHHHHHHHHHHHHHHHHHHHTT----HHHHHHHHT--HHHHHH-HHHHHHHHHHHHHHT--